Protein AF-A0A8T5ZJY7-F1 (afdb_monomer_lite)

Secondary structure (DSSP, 8-state):
---SS-SS-HHHHHHHHTT-----BS-HHHHHHHHHTT---B-HHHHHHHTTS-HHHHHHHHHSS-HHHHHHHHHHHTSHHHHHHHHHHHHHT-

Organism: Escherichia coli (NCBI:txid562)

Structure (mmCIF, N/CA/C/O backbone):
data_AF-A0A8T5ZJY7-F1
#
_entry.id   AF-A0A8T5ZJY7-F1
#
loop_
_atom_site.group_PDB
_atom_site.id
_atom_site.type_symbol
_atom_site.label_atom_id
_atom_site.label_alt_id
_atom_site.label_comp_id
_atom_site.label_asym_id
_atom_site.label_entity_id
_atom_site.label_seq_id
_atom_site.pdbx_PDB_ins_code
_atom_site.Cartn_x
_atom_site.Cartn_y
_atom_site.Cartn_z
_atom_site.occupancy
_atom_site.B_iso_or_equiv
_atom_site.auth_seq_id
_atom_site.auth_comp_id
_atom_site.auth_asym_id
_atom_site.auth_atom_id
_atom_site.pdbx_PDB_model_num
ATOM 1 N N . PHE A 1 1 ? -8.007 6.435 -1.938 1.00 86.81 1 PHE A N 1
ATOM 2 C CA . PHE A 1 1 ? -7.767 6.774 -3.353 1.00 86.81 1 PHE A CA 1
ATOM 3 C C . PHE A 1 1 ? -8.788 6.069 -4.220 1.00 86.81 1 PHE A C 1
ATOM 5 O O . PHE A 1 1 ? -8.862 4.851 -4.159 1.00 86.81 1 PHE A O 1
ATOM 12 N N . SER A 1 2 ? -9.594 6.813 -4.973 1.00 85.25 2 SER A N 1
ATOM 13 C CA . SER A 1 2 ? -10.716 6.260 -5.745 1.00 85.25 2 SER A CA 1
ATOM 14 C C . SER A 1 2 ? -10.620 6.526 -7.249 1.00 85.25 2 SER A C 1
ATOM 16 O O . SER A 1 2 ? -11.630 6.702 -7.929 1.00 85.25 2 SER A O 1
ATOM 18 N N . SER A 1 3 ? -9.393 6.607 -7.778 1.00 81.81 3 SER A N 1
ATOM 19 C CA . SER A 1 3 ? -9.202 6.864 -9.206 1.00 81.81 3 SER A CA 1
ATOM 20 C C . SER A 1 3 ? -9.741 5.704 -10.042 1.00 81.81 3 SER A C 1
ATOM 22 O O . SER A 1 3 ? -9.414 4.546 -9.788 1.00 81.81 3 SER A O 1
ATOM 24 N N . ARG A 1 4 ? -10.542 6.032 -11.062 1.00 72.88 4 ARG A N 1
ATOM 25 C CA . ARG A 1 4 ? -11.042 5.073 -12.061 1.00 72.88 4 ARG A CA 1
ATOM 26 C C . ARG A 1 4 ? -10.039 4.827 -13.186 1.00 72.88 4 ARG A C 1
ATOM 28 O O . ARG A 1 4 ? -10.087 3.779 -13.816 1.00 72.88 4 ARG A O 1
ATOM 35 N N . VAL A 1 5 ? -9.159 5.794 -13.443 1.00 74.94 5 VAL A N 1
ATOM 36 C CA . VAL A 1 5 ? -8.137 5.726 -14.492 1.00 74.94 5 VAL A CA 1
ATOM 37 C C . VAL A 1 5 ? -6.854 6.321 -13.930 1.00 74.94 5 VAL A C 1
ATOM 39 O O . VAL A 1 5 ? -6.755 7.527 -13.718 1.00 74.94 5 VAL A O 1
ATOM 42 N N . ASP A 1 6 ? -5.888 5.456 -13.650 1.00 79.56 6 ASP A N 1
ATOM 43 C CA . ASP A 1 6 ? -4.539 5.831 -13.247 1.00 79.56 6 ASP A CA 1
ATOM 44 C C . ASP A 1 6 ? -3.575 4.824 -13.877 1.00 79.56 6 ASP A C 1
ATOM 46 O O . ASP A 1 6 ? -3.802 3.619 -13.772 1.00 79.56 6 ASP A O 1
ATOM 50 N N . ASN A 1 7 ? -2.548 5.312 -14.571 1.00 82.19 7 ASN A N 1
ATOM 51 C CA . ASN A 1 7 ? -1.567 4.447 -15.228 1.00 82.19 7 ASN A CA 1
ATOM 52 C C . ASN A 1 7 ? -0.539 3.928 -14.222 1.00 82.19 7 ASN A C 1
ATOM 54 O O . ASN A 1 7 ? -0.083 2.796 -14.333 1.00 82.19 7 ASN A O 1
ATOM 58 N N . TYR A 1 8 ? -0.177 4.761 -13.244 1.00 85.56 8 TYR A N 1
ATOM 59 C CA . TYR A 1 8 ? 0.689 4.378 -12.141 1.00 85.56 8 TYR A CA 1
ATOM 60 C C . TYR A 1 8 ? 0.517 5.395 -11.005 1.00 85.56 8 TYR A C 1
ATOM 62 O O . TYR A 1 8 ? 1.007 6.525 -11.115 1.00 85.56 8 TYR A O 1
ATOM 70 N N . PRO A 1 9 ? -0.173 5.034 -9.911 1.00 89.19 9 PRO A N 1
ATOM 71 C CA . PRO A 1 9 ? -0.604 6.009 -8.925 1.00 89.19 9 PRO A CA 1
ATOM 72 C C . PRO A 1 9 ? 0.554 6.458 -8.026 1.00 89.19 9 PRO A C 1
ATOM 74 O O . PRO A 1 9 ? 0.772 5.915 -6.941 1.00 89.19 9 PRO A O 1
ATOM 77 N N . LEU A 1 10 ? 1.279 7.497 -8.446 1.00 91.50 10 LEU A N 1
ATOM 78 C CA . LEU A 1 10 ? 2.431 8.023 -7.704 1.00 91.50 10 LEU A CA 1
ATOM 79 C C . LEU A 1 10 ? 2.073 8.454 -6.279 1.00 91.50 10 LEU A C 1
ATOM 81 O O . LEU A 1 10 ? 2.869 8.243 -5.374 1.00 91.50 10 LEU A O 1
ATOM 85 N N . ILE A 1 11 ? 0.852 8.942 -6.043 1.00 93.31 11 ILE A N 1
ATOM 86 C CA . ILE A 1 11 ? 0.418 9.329 -4.694 1.00 93.31 11 ILE A CA 1
ATOM 87 C C . ILE A 1 11 ? 0.294 8.105 -3.766 1.00 93.31 11 ILE A C 1
ATOM 89 O O . ILE A 1 11 ? 0.607 8.192 -2.577 1.00 93.31 11 ILE A O 1
ATOM 93 N N . LEU A 1 12 ? -0.119 6.938 -4.289 1.00 94.50 12 LEU A N 1
ATOM 94 C CA . LEU A 1 12 ? -0.074 5.700 -3.504 1.00 94.50 12 LEU A CA 1
ATOM 95 C C . LEU A 1 12 ? 1.379 5.345 -3.178 1.00 94.50 12 LEU A C 1
ATOM 97 O O . LEU A 1 12 ? 1.691 5.063 -2.025 1.00 94.50 12 LEU A O 1
ATOM 101 N N . CYS A 1 13 ? 2.263 5.397 -4.174 1.00 94.06 13 CYS A N 1
ATOM 102 C CA . CYS A 1 13 ? 3.684 5.100 -4.003 1.00 94.06 13 CYS A CA 1
ATOM 103 C C . CYS A 1 13 ? 4.356 6.036 -2.982 1.00 94.06 13 CYS A C 1
ATOM 105 O O . CYS A 1 13 ? 5.133 5.572 -2.154 1.00 94.06 13 CYS A O 1
ATOM 107 N N . GLU A 1 14 ? 4.028 7.329 -2.982 1.00 94.69 14 GLU A N 1
ATOM 108 C CA . GLU A 1 14 ? 4.523 8.315 -2.012 1.00 94.69 14 GLU A CA 1
ATOM 109 C C . GLU A 1 14 ? 4.089 7.982 -0.582 1.00 94.69 14 GLU A C 1
ATOM 111 O O . GLU A 1 14 ? 4.909 7.971 0.333 1.00 94.69 14 GLU A O 1
ATOM 116 N N . ALA A 1 15 ? 2.812 7.654 -0.373 1.00 96.56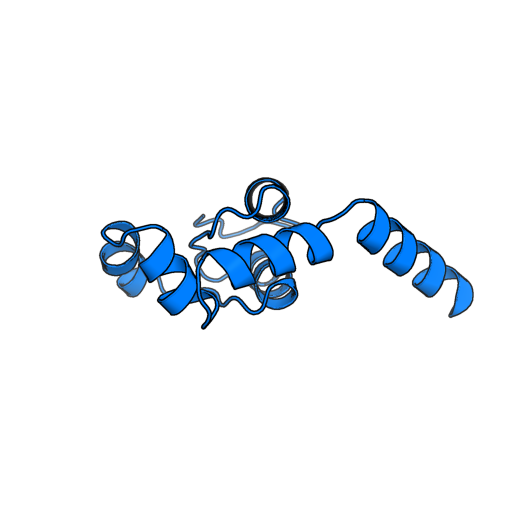 15 ALA A N 1
ATOM 117 C CA . ALA A 1 15 ? 2.322 7.266 0.947 1.00 96.56 15 ALA A 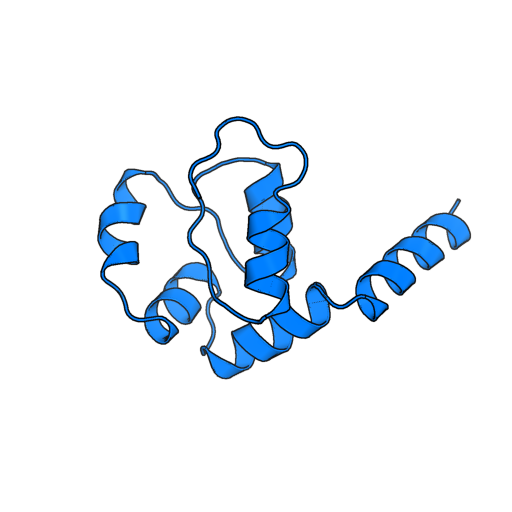CA 1
ATOM 118 C C . ALA A 1 15 ? 2.958 5.947 1.430 1.00 96.56 15 ALA A C 1
ATOM 120 O O . ALA A 1 15 ? 3.352 5.817 2.594 1.00 96.56 15 ALA A O 1
ATOM 121 N N . LEU A 1 16 ? 3.105 4.976 0.527 1.00 96.38 16 LEU A N 1
ATOM 122 C CA . LEU A 1 16 ? 3.714 3.682 0.821 1.00 96.38 16 LEU A CA 1
ATOM 123 C C . LEU A 1 16 ? 5.222 3.799 1.098 1.00 96.38 16 LEU A C 1
ATOM 125 O O . LEU A 1 16 ? 5.720 3.097 1.983 1.00 96.38 16 LEU A O 1
ATOM 129 N N . SER A 1 17 ? 5.936 4.708 0.427 1.00 95.88 17 SER A N 1
ATOM 130 C CA . SER A 1 17 ? 7.379 4.922 0.617 1.00 95.88 17 SER A CA 1
ATOM 131 C C . SER A 1 17 ? 7.730 5.549 1.967 1.00 95.88 17 SER A C 1
ATOM 133 O O . SER A 1 17 ? 8.841 5.360 2.454 1.00 95.88 17 SER A O 1
ATOM 135 N N . ILE A 1 18 ? 6.778 6.215 2.631 1.00 95.69 18 ILE A N 1
ATOM 136 C CA . ILE A 1 18 ? 6.919 6.676 4.024 1.00 95.69 18 ILE A CA 1
ATOM 137 C C . ILE A 1 18 ? 6.302 5.704 5.046 1.00 95.69 18 ILE A C 1
ATOM 139 O O . ILE A 1 18 ? 6.333 5.953 6.253 1.00 95.69 18 ILE A O 1
ATOM 143 N N . GLY A 1 19 ? 5.784 4.560 4.589 1.00 96.44 19 GLY A N 1
ATOM 144 C CA . GLY A 1 19 ? 5.205 3.516 5.434 1.00 96.44 19 GLY A CA 1
ATOM 145 C C . GLY A 1 19 ? 3.837 3.876 6.012 1.00 96.44 19 GLY A C 1
ATOM 146 O O . GLY A 1 19 ? 3.525 3.454 7.127 1.00 96.44 19 GLY A O 1
ATOM 147 N N . VAL A 1 20 ? 3.029 4.653 5.285 1.00 97.62 20 VAL A N 1
ATOM 148 C CA . VAL A 1 20 ? 1.647 4.984 5.658 1.00 97.62 20 VAL A CA 1
ATOM 149 C C . VAL A 1 20 ? 0.680 4.028 4.949 1.00 97.62 20 VAL A C 1
ATOM 151 O O . VAL A 1 20 ? 0.734 3.915 3.724 1.00 97.62 20 VAL A O 1
ATOM 154 N N . PRO A 1 21 ? -0.208 3.327 5.683 1.00 97.31 21 PRO A N 1
ATOM 155 C CA . PRO A 1 21 ? -1.176 2.432 5.067 1.00 97.31 21 PRO A CA 1
ATOM 156 C C . PRO A 1 21 ? -2.242 3.246 4.338 1.00 97.31 21 PRO A C 1
ATOM 158 O O . PRO A 1 21 ? -2.704 4.275 4.835 1.00 97.31 21 PRO A O 1
ATOM 161 N N . VAL A 1 22 ? -2.632 2.779 3.155 1.00 96.50 22 VAL A N 1
ATOM 162 C CA . VAL A 1 22 ? -3.575 3.471 2.274 1.00 96.50 22 VAL A CA 1
ATOM 163 C C . VAL A 1 22 ? -4.774 2.590 1.955 1.00 96.50 22 VAL A C 1
ATOM 165 O O . VAL A 1 22 ? -4.666 1.369 1.873 1.00 96.50 22 VAL A O 1
ATOM 168 N N . ILE A 1 23 ? -5.916 3.233 1.735 1.00 97.00 23 ILE A N 1
ATOM 169 C CA . ILE A 1 23 ? -7.133 2.599 1.232 1.00 97.00 23 ILE A CA 1
ATOM 170 C C . ILE A 1 23 ? -7.282 3.019 -0.228 1.00 97.00 23 ILE A C 1
ATOM 172 O O . ILE A 1 23 ? -7.267 4.220 -0.530 1.00 97.00 23 ILE A O 1
ATOM 176 N N . ALA A 1 24 ? -7.434 2.058 -1.136 1.00 95.69 24 ALA A N 1
ATOM 177 C CA . ALA A 1 24 ? -7.713 2.335 -2.539 1.00 95.69 24 ALA A CA 1
ATOM 178 C C . ALA A 1 24 ? -8.848 1.461 -3.072 1.00 95.69 24 ALA A C 1
ATOM 180 O O . ALA A 1 24 ? -8.921 0.274 -2.748 1.00 95.69 24 ALA A O 1
ATOM 181 N N . THR A 1 25 ? -9.721 2.053 -3.885 1.00 94.12 25 THR A N 1
ATOM 182 C CA . THR A 1 25 ? -10.761 1.300 -4.592 1.00 94.12 25 THR A CA 1
ATOM 183 C C . THR A 1 25 ? -10.188 0.614 -5.829 1.00 94.12 25 THR A C 1
ATOM 185 O O . THR A 1 25 ? -9.024 0.811 -6.186 1.00 94.12 25 THR A O 1
ATOM 188 N N . HIS A 1 26 ? -10.990 -0.232 -6.472 1.00 87.56 26 HIS A N 1
ATOM 189 C CA . HIS A 1 26 ? -10.548 -1.035 -7.607 1.00 87.56 26 HIS A CA 1
ATOM 190 C C . HIS A 1 26 ? -10.047 -0.198 -8.799 1.00 87.56 26 HIS A C 1
ATOM 192 O O . HIS A 1 26 ? -10.814 0.489 -9.469 1.00 87.56 26 HIS A O 1
ATOM 198 N N . SER A 1 27 ? -8.754 -0.341 -9.089 1.00 89.31 27 SER A N 1
ATOM 199 C CA . SER A 1 27 ? -8.127 -0.122 -10.394 1.00 89.31 27 SER A CA 1
ATOM 200 C C . SER A 1 27 ? -6.959 -1.105 -10.537 1.00 89.31 27 SER A C 1
ATOM 202 O O . SER A 1 27 ? -6.406 -1.555 -9.525 1.00 89.31 27 SER A O 1
ATOM 204 N N . ASP A 1 28 ? -6.584 -1.470 -11.765 1.00 90.81 28 ASP A N 1
ATOM 205 C CA . ASP A 1 28 ? -5.483 -2.419 -11.984 1.00 90.81 28 ASP A CA 1
ATOM 206 C C . ASP A 1 28 ? -4.156 -1.886 -11.439 1.00 90.81 28 ASP A C 1
ATOM 208 O O . ASP A 1 28 ? -3.474 -2.591 -10.695 1.00 90.81 28 ASP A O 1
ATOM 212 N N . ALA A 1 29 ? -3.857 -0.611 -11.695 1.00 92.25 29 ALA A N 1
ATOM 213 C CA . ALA A 1 29 ? -2.643 0.027 -11.203 1.00 92.25 29 ALA A CA 1
ATOM 214 C C . ALA A 1 29 ? -2.616 0.134 -9.667 1.00 92.25 29 ALA A C 1
ATOM 216 O O . ALA A 1 29 ? -1.587 -0.121 -9.043 1.00 92.25 29 ALA A O 1
ATOM 217 N N . ALA A 1 30 ? -3.748 0.451 -9.019 1.00 93.94 30 ALA A N 1
ATOM 218 C CA . ALA A 1 30 ? -3.809 0.472 -7.557 1.00 93.94 30 ALA A CA 1
ATOM 219 C C . ALA A 1 30 ? -3.633 -0.931 -6.967 1.00 93.94 30 ALA A C 1
ATOM 221 O O . ALA A 1 30 ? -2.953 -1.088 -5.956 1.00 93.94 30 ALA A O 1
ATOM 222 N N . ARG A 1 31 ? -4.217 -1.959 -7.594 1.00 94.19 31 ARG A N 1
ATOM 223 C CA . ARG A 1 31 ? -4.044 -3.349 -7.163 1.00 94.19 31 ARG A CA 1
ATOM 224 C C . ARG A 1 31 ? -2.578 -3.769 -7.229 1.00 94.19 31 ARG A C 1
ATOM 226 O O . ARG A 1 31 ? -2.085 -4.301 -6.240 1.00 94.19 31 ARG A O 1
ATOM 233 N N . GLU A 1 32 ? -1.898 -3.507 -8.340 1.00 93.50 32 GLU A N 1
ATOM 234 C CA . GLU A 1 32 ? -0.482 -3.848 -8.516 1.00 93.50 32 GLU A CA 1
ATOM 235 C C . GLU A 1 32 ? 0.402 -3.169 -7.457 1.00 93.50 32 GLU A C 1
ATOM 237 O O . GLU A 1 32 ? 1.173 -3.830 -6.759 1.00 93.50 32 GLU A O 1
ATOM 242 N N . VAL A 1 33 ? 0.214 -1.861 -7.259 1.00 94.69 33 VAL A N 1
ATOM 243 C CA . VAL A 1 33 ? 0.936 -1.077 -6.247 1.00 94.69 33 VAL A CA 1
ATOM 244 C C . VAL A 1 33 ? 0.665 -1.621 -4.834 1.00 94.69 33 VAL A C 1
ATOM 246 O O . VAL A 1 33 ? 1.588 -1.916 -4.072 1.00 94.69 33 VAL A O 1
ATOM 249 N N . LEU A 1 34 ? -0.589 -1.854 -4.449 1.00 96.00 34 LEU A N 1
ATOM 250 C CA . LEU A 1 34 ? -0.863 -2.383 -3.108 1.00 96.00 34 LEU A CA 1
ATOM 251 C C . LEU A 1 34 ? -0.278 -3.785 -2.895 1.00 96.00 34 LEU A C 1
ATOM 253 O O . LEU A 1 34 ? 0.267 -4.051 -1.820 1.00 96.00 34 LEU A O 1
ATOM 257 N N . GLN A 1 35 ? -0.316 -4.650 -3.910 1.00 95.81 35 GLN A N 1
ATOM 258 C CA . GLN A 1 35 ? 0.203 -6.017 -3.825 1.00 95.81 35 GLN A CA 1
ATOM 259 C C . GLN A 1 35 ? 1.708 -6.078 -3.545 1.00 95.81 35 GLN A C 1
ATOM 261 O O . GLN A 1 35 ? 2.121 -6.959 -2.789 1.00 95.81 35 GLN A O 1
ATOM 266 N N . LYS A 1 36 ? 2.515 -5.119 -4.030 1.00 94.19 36 LYS A N 1
ATOM 267 C CA . LYS A 1 36 ? 3.957 -5.042 -3.700 1.00 94.19 36 LYS A CA 1
ATOM 268 C C . LYS A 1 36 ? 4.230 -4.992 -2.189 1.00 94.19 36 LYS A C 1
ATOM 270 O O . LYS A 1 36 ? 5.239 -5.514 -1.725 1.00 94.19 36 LYS A O 1
ATOM 275 N N . SER A 1 37 ? 3.308 -4.421 -1.409 1.00 94.19 37 SER A N 1
ATOM 276 C CA . SER A 1 37 ? 3.382 -4.363 0.059 1.00 94.19 37 SER A CA 1
ATOM 277 C C . SER A 1 37 ? 2.429 -5.342 0.757 1.00 94.19 37 SER A C 1
ATOM 279 O O . SER A 1 37 ? 2.228 -5.224 1.968 1.00 94.19 37 SER A O 1
ATOM 281 N N . GLY A 1 38 ? 1.838 -6.302 0.036 1.00 95.44 38 GLY A N 1
ATOM 282 C CA . GLY A 1 38 ? 0.883 -7.286 0.566 1.00 95.44 38 GLY A CA 1
ATOM 283 C C . GLY A 1 38 ? -0.529 -6.744 0.818 1.00 95.44 38 GLY A C 1
ATOM 284 O O . GLY A 1 38 ? -1.265 -7.317 1.615 1.00 95.44 38 GLY A O 1
ATOM 285 N N . GLY A 1 39 ? -0.884 -5.618 0.199 1.00 96.44 39 GLY A N 1
ATOM 286 C CA . GLY A 1 39 ? -2.186 -4.967 0.322 1.00 96.44 39 GLY A CA 1
ATOM 287 C C . GLY A 1 39 ? -3.211 -5.427 -0.714 1.00 96.44 39 GLY A C 1
ATOM 288 O O . GLY A 1 39 ? -2.881 -6.099 -1.693 1.00 96.44 39 GLY A O 1
ATOM 289 N N . LYS A 1 40 ? -4.462 -4.999 -0.527 1.00 96.94 40 LYS A N 1
ATOM 290 C CA . LYS A 1 40 ? -5.578 -5.230 -1.458 1.00 96.94 40 LYS A CA 1
ATOM 291 C C . LYS A 1 40 ? -6.374 -3.954 -1.725 1.00 96.94 40 LYS A C 1
ATOM 293 O O . LYS A 1 40 ? -6.462 -3.082 -0.863 1.00 96.94 40 LYS A O 1
ATOM 298 N N . THR A 1 41 ? -6.981 -3.869 -2.905 1.00 96.06 41 THR A N 1
ATOM 299 C CA . THR A 1 41 ? -8.036 -2.883 -3.172 1.00 96.06 41 THR A CA 1
ATOM 300 C C . THR A 1 41 ? -9.350 -3.328 -2.535 1.00 96.06 41 THR A C 1
ATOM 302 O O . THR A 1 41 ? -9.527 -4.507 -2.219 1.00 96.06 41 THR A O 1
ATOM 305 N N . VAL A 1 42 ? -10.250 -2.373 -2.322 1.00 96.00 42 VAL A N 1
ATOM 306 C CA . VAL A 1 42 ? -11.550 -2.593 -1.675 1.00 96.00 42 VAL A CA 1
ATOM 307 C C . VAL A 1 42 ? -12.692 -2.045 -2.527 1.00 96.00 42 VAL A C 1
ATOM 309 O O . VAL A 1 42 ? -12.480 -1.201 -3.403 1.00 96.00 42 VAL A O 1
ATOM 312 N N . SER A 1 43 ? -13.901 -2.520 -2.263 1.00 94.12 43 SER A N 1
ATOM 313 C CA . SER A 1 43 ? -15.125 -1.988 -2.865 1.00 94.12 43 SER A CA 1
ATOM 314 C C . SER A 1 43 ? -15.470 -0.601 -2.310 1.00 94.12 43 SER A C 1
ATOM 316 O O . SER A 1 43 ? -14.972 -0.204 -1.253 1.00 94.12 43 SER A O 1
ATOM 318 N N . GLU A 1 44 ? -16.312 0.162 -3.014 1.00 91.38 44 GLU A N 1
ATOM 319 C CA . GLU A 1 44 ? -16.745 1.489 -2.547 1.00 91.38 44 GLU A CA 1
ATOM 320 C C . GLU A 1 44 ? -17.533 1.390 -1.227 1.00 91.38 44 GLU A C 1
ATOM 322 O O . GLU A 1 44 ? -17.399 2.252 -0.357 1.00 91.38 44 GLU A O 1
ATOM 327 N N . GLU A 1 45 ? -18.284 0.303 -1.039 1.00 92.06 45 GLU A N 1
ATOM 328 C CA . GLU A 1 45 ? -19.071 0.023 0.161 1.00 92.06 45 GLU A CA 1
ATOM 329 C C . GLU A 1 45 ? -18.190 -0.198 1.402 1.00 92.06 45 GLU A C 1
ATOM 331 O O . GLU A 1 45 ? -18.527 0.250 2.501 1.00 92.06 45 GLU A O 1
ATOM 336 N N . GLU A 1 46 ? -17.035 -0.847 1.235 1.00 94.00 46 GLU A N 1
ATOM 337 C CA . GLU A 1 46 ? -16.086 -1.111 2.324 1.00 94.00 46 GLU A CA 1
ATOM 338 C C . GLU A 1 46 ? -15.327 0.152 2.762 1.00 94.00 46 GLU A C 1
ATOM 340 O O . GLU A 1 46 ? -14.932 0.264 3.927 1.00 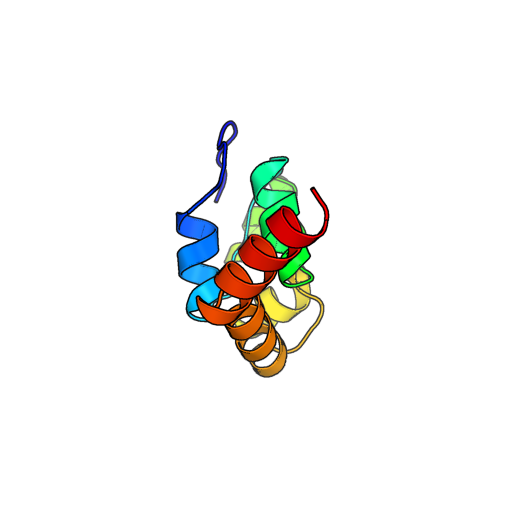94.00 46 GLU A O 1
ATOM 345 N N . VAL A 1 47 ? -15.134 1.129 1.863 1.00 95.12 47 VAL A N 1
ATOM 346 C CA . VAL A 1 47 ? -14.332 2.335 2.146 1.00 95.12 47 VAL A CA 1
ATOM 347 C C . VAL A 1 47 ? -14.857 3.078 3.366 1.00 95.12 47 VAL A C 1
ATOM 349 O O . VAL A 1 47 ? -14.062 3.454 4.226 1.00 95.12 47 VAL A O 1
ATOM 352 N N . LEU A 1 48 ? -16.176 3.274 3.468 1.00 93.50 48 LEU A N 1
ATOM 353 C CA . LEU A 1 48 ? -16.778 4.050 4.558 1.00 93.50 48 LEU A CA 1
ATOM 354 C C . LEU A 1 48 ? -16.509 3.440 5.935 1.00 93.50 48 LEU A C 1
ATOM 356 O O . LEU A 1 48 ? -16.364 4.183 6.902 1.00 93.50 48 LEU A O 1
ATOM 360 N N . GLN A 1 49 ? -16.412 2.113 6.025 1.00 95.19 49 GLN A N 1
ATOM 361 C CA . GLN A 1 49 ? -16.072 1.431 7.272 1.00 95.19 49 GLN A CA 1
ATOM 362 C C . GLN A 1 49 ? -14.580 1.579 7.583 1.00 95.19 49 GLN A C 1
ATOM 364 O O . GLN A 1 49 ? -14.200 1.895 8.707 1.00 95.19 49 GLN A O 1
ATOM 369 N N . LEU A 1 50 ? -13.730 1.411 6.569 1.00 96.50 50 LEU A N 1
ATOM 370 C CA . LEU A 1 50 ? -12.276 1.420 6.720 1.00 96.50 50 LEU A CA 1
ATOM 371 C C . LEU A 1 50 ? -11.709 2.801 7.071 1.00 96.50 50 LEU A C 1
ATOM 373 O O . LEU A 1 50 ? -10.738 2.882 7.816 1.00 96.50 50 LEU A O 1
ATOM 377 N N . VAL A 1 51 ? -12.300 3.893 6.574 1.00 94.81 51 VAL A N 1
ATOM 378 C CA . VAL A 1 51 ? -11.824 5.261 6.874 1.00 94.81 51 VAL A CA 1
ATOM 379 C C . VAL A 1 51 ? -12.062 5.687 8.325 1.00 94.81 51 VAL A C 1
ATOM 381 O O . VAL A 1 51 ? -11.454 6.656 8.770 1.00 94.81 51 VAL A O 1
ATOM 384 N N . GLN A 1 52 ? -12.930 4.982 9.057 1.00 96.12 52 GLN A N 1
ATOM 385 C CA . GLN A 1 52 ? -13.165 5.222 10.487 1.00 96.12 52 GLN A CA 1
ATOM 386 C C . GLN A 1 52 ? -12.114 4.544 11.374 1.00 96.12 52 GLN A C 1
ATOM 388 O O . GLN A 1 52 ? -12.033 4.836 12.566 1.00 96.12 52 GLN A O 1
ATOM 393 N N . LEU A 1 53 ? -11.326 3.628 10.809 1.00 97.62 53 LEU A N 1
ATOM 394 C CA . LEU A 1 53 ? -10.331 2.860 11.538 1.00 97.62 53 LEU A CA 1
ATOM 395 C C . LEU A 1 53 ? -9.058 3.674 11.786 1.00 97.62 53 LEU A C 1
ATOM 397 O O . LEU A 1 53 ? -8.667 4.553 11.014 1.00 97.62 53 LEU A O 1
ATOM 401 N N . SER A 1 54 ? -8.354 3.329 12.858 1.00 98.00 54 SER A N 1
ATOM 402 C CA . SER A 1 54 ? -7.013 3.839 13.125 1.00 98.00 54 SER A CA 1
ATOM 403 C C . SER A 1 54 ? -5.983 3.264 12.142 1.00 98.00 54 SER A C 1
ATOM 405 O O . SER A 1 54 ? -6.179 2.214 11.532 1.00 98.00 54 SER A O 1
ATOM 407 N N . LYS A 1 55 ? -4.818 3.916 12.003 1.00 97.06 55 LYS A N 1
ATOM 408 C CA . LYS A 1 55 ? -3.745 3.434 11.107 1.00 97.06 55 LYS A CA 1
ATOM 409 C C . LYS A 1 55 ? -3.336 1.969 11.360 1.00 97.06 55 LYS A C 1
ATOM 411 O O . LYS A 1 55 ? -3.167 1.256 10.372 1.00 97.06 55 LYS A O 1
ATOM 416 N N . PRO A 1 56 ? -3.171 1.490 12.613 1.00 98.19 56 PRO A N 1
ATOM 417 C CA . PRO A 1 56 ? -2.888 0.077 12.866 1.00 98.19 56 PRO A CA 1
ATOM 418 C C . PRO A 1 56 ? -3.991 -0.869 12.397 1.00 98.19 56 PRO A C 1
ATOM 420 O O . PRO A 1 56 ? -3.695 -1.918 11.832 1.00 98.19 56 PRO A O 1
ATOM 423 N N . GLU A 1 57 ? -5.251 -0.486 12.578 1.00 98.25 57 GLU A N 1
ATOM 424 C CA . GLU A 1 57 ? -6.393 -1.282 12.129 1.00 98.25 57 GLU A CA 1
ATOM 425 C C . GLU A 1 57 ? -6.485 -1.313 10.600 1.00 98.25 57 GLU A C 1
ATOM 427 O O . GLU A 1 57 ? -6.737 -2.371 10.031 1.00 98.25 57 GLU A O 1
ATOM 432 N N . ILE A 1 58 ? -6.184 -0.203 9.914 1.00 98.12 58 ILE A N 1
ATOM 433 C CA . ILE A 1 58 ? -6.082 -0.172 8.446 1.00 98.12 58 ILE A CA 1
ATOM 434 C C . ILE A 1 58 ? -4.930 -1.065 7.966 1.00 98.12 58 ILE A C 1
ATOM 436 O O . ILE A 1 58 ? -5.105 -1.828 7.016 1.00 98.12 58 ILE A O 1
ATOM 440 N N . ALA A 1 59 ? -3.761 -1.009 8.618 1.00 98.19 59 ALA A N 1
ATOM 441 C CA . ALA A 1 59 ? -2.632 -1.881 8.286 1.00 98.19 59 ALA A CA 1
ATOM 442 C C . ALA A 1 59 ? -3.026 -3.365 8.388 1.00 98.19 59 ALA A C 1
ATOM 444 O O . ALA A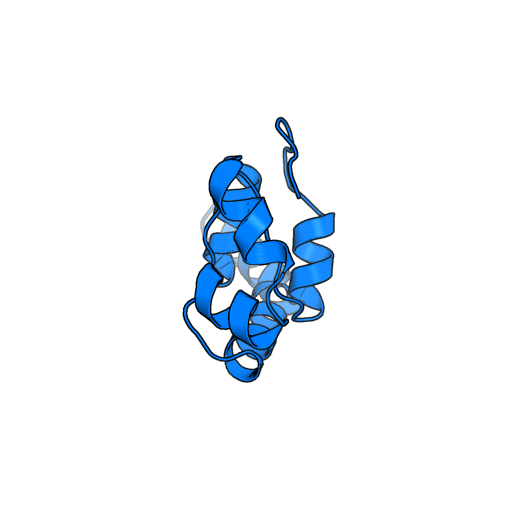 1 59 ? -2.760 -4.141 7.470 1.00 98.19 59 ALA A O 1
ATOM 445 N N . GLN A 1 60 ? -3.759 -3.736 9.438 1.00 98.06 60 GLN A N 1
ATOM 446 C CA . GLN A 1 60 ? -4.265 -5.094 9.600 1.00 98.06 60 GLN A CA 1
ATOM 447 C C . GLN A 1 60 ? -5.333 -5.452 8.553 1.00 98.06 60 GLN A C 1
ATOM 449 O O . GLN A 1 60 ? -5.255 -6.516 7.940 1.00 98.06 60 GLN A O 1
ATOM 454 N N . ALA A 1 61 ? -6.319 -4.582 8.324 1.00 97.75 61 ALA A N 1
ATOM 455 C CA . ALA A 1 61 ? -7.456 -4.854 7.444 1.00 97.75 61 ALA A CA 1
ATOM 456 C C . ALA A 1 61 ? -7.069 -4.935 5.957 1.00 97.75 61 ALA A C 1
ATOM 458 O O . ALA A 1 61 ? -7.635 -5.736 5.207 1.00 97.75 61 ALA A O 1
ATOM 459 N N . ILE A 1 62 ? -6.106 -4.112 5.530 1.00 97.75 62 ILE A N 1
ATOM 460 C CA . ILE A 1 62 ? -5.687 -4.006 4.128 1.00 97.75 62 ILE A CA 1
ATOM 461 C C . ILE A 1 62 ? -4.442 -4.840 3.833 1.00 97.75 62 ILE A C 1
ATOM 463 O O . ILE A 1 62 ? -4.394 -5.473 2.784 1.00 97.75 62 ILE A O 1
ATOM 467 N N . PHE A 1 63 ? -3.457 -4.860 4.736 1.00 97.62 63 PHE A N 1
ATOM 468 C CA . PHE A 1 63 ? -2.135 -5.462 4.499 1.00 97.62 63 PHE A CA 1
ATOM 469 C C . PHE A 1 63 ? -1.863 -6.717 5.345 1.00 97.62 63 PHE A C 1
ATOM 471 O O . PHE A 1 63 ? -0.777 -7.300 5.245 1.00 97.62 63 PHE A O 1
ATOM 478 N N . GLY A 1 64 ? -2.826 -7.129 6.181 1.00 97.62 64 GLY A N 1
ATOM 479 C CA . GLY A 1 64 ? -2.801 -8.394 6.919 1.00 97.62 64 GLY A CA 1
ATOM 480 C C . GLY A 1 64 ? -1.723 -8.494 7.999 1.00 97.62 64 GLY A C 1
ATOM 481 O O . GLY A 1 64 ? -1.324 -9.601 8.344 1.00 97.62 64 GLY A O 1
ATOM 482 N N . THR A 1 65 ? -1.206 -7.371 8.496 1.00 97.94 65 THR A N 1
ATOM 483 C CA . THR A 1 65 ? -0.023 -7.332 9.371 1.00 97.94 65 THR A CA 1
ATOM 484 C C . THR A 1 65 ? -0.081 -6.127 10.310 1.00 97.94 65 THR A C 1
ATOM 486 O O . THR A 1 65 ? -0.917 -5.235 10.143 1.00 97.94 65 THR A O 1
ATOM 489 N N . THR A 1 66 ? 0.815 -6.073 11.297 1.00 98.25 66 THR A N 1
ATOM 490 C CA . THR A 1 66 ? 0.897 -4.928 12.210 1.00 98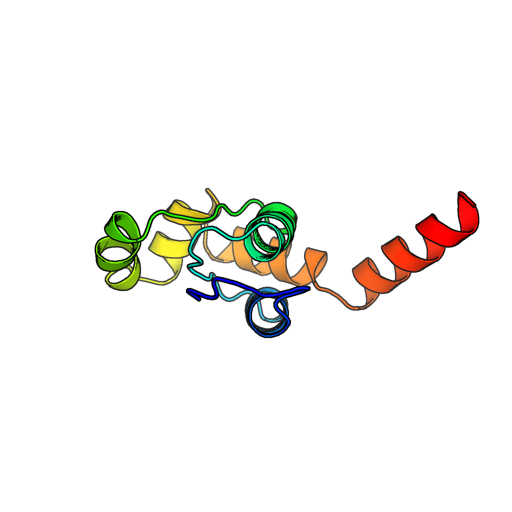.25 66 THR A CA 1
ATOM 491 C C . THR A 1 66 ? 1.373 -3.664 11.488 1.00 98.25 66 TH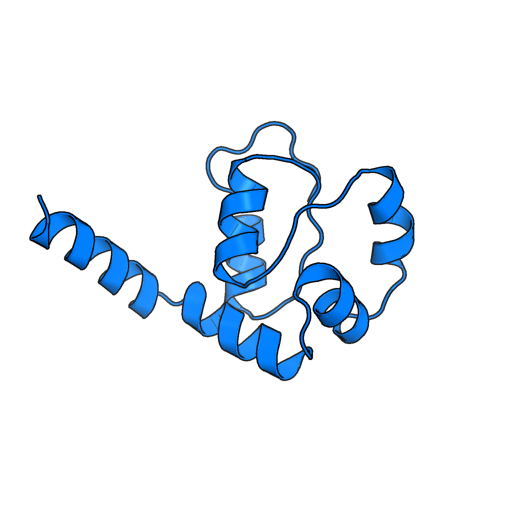R A C 1
ATOM 493 O O . THR A 1 66 ? 2.044 -3.730 10.458 1.00 98.25 66 THR A O 1
ATOM 496 N N . LEU A 1 67 ? 1.091 -2.481 12.052 1.00 98.31 67 LEU A N 1
ATOM 497 C CA . LEU A 1 67 ? 1.571 -1.215 11.480 1.00 98.31 67 LEU A CA 1
ATOM 498 C C . LEU A 1 67 ? 3.097 -1.191 11.328 1.00 98.31 67 LEU A C 1
ATOM 500 O O . LEU A 1 67 ? 3.593 -0.709 10.319 1.00 98.31 67 LEU A O 1
ATOM 504 N N . ALA A 1 68 ? 3.836 -1.712 12.310 1.00 98.25 68 ALA A N 1
ATOM 505 C CA . ALA A 1 68 ? 5.296 -1.700 12.290 1.00 98.25 68 ALA A CA 1
ATOM 506 C C . ALA A 1 68 ? 5.863 -2.565 11.152 1.00 98.25 68 ALA A C 1
ATOM 508 O O . ALA A 1 68 ? 6.694 -2.090 10.375 1.00 98.25 68 ALA A O 1
ATOM 509 N N . GLU A 1 69 ? 5.371 -3.800 11.023 1.00 98.06 69 GLU A N 1
ATOM 510 C CA . GLU A 1 69 ? 5.763 -4.731 9.959 1.00 98.06 69 GLU A CA 1
ATOM 511 C C . GLU A 1 69 ? 5.373 -4.198 8.580 1.00 98.06 69 GLU A C 1
ATOM 513 O O . GLU A 1 69 ? 6.199 -4.184 7.664 1.00 98.06 69 GLU A O 1
ATOM 518 N N . PHE A 1 70 ? 4.146 -3.683 8.442 1.00 98.31 70 PHE A N 1
ATOM 519 C CA . PHE A 1 70 ? 3.698 -3.018 7.224 1.00 98.31 70 PHE A CA 1
ATOM 520 C C . PHE A 1 70 ? 4.616 -1.844 6.870 1.00 98.31 70 PHE A C 1
ATOM 522 O O . PHE A 1 70 ? 5.115 -1.780 5.749 1.00 98.31 70 PHE A O 1
ATOM 529 N N . SER A 1 71 ? 4.867 -0.922 7.805 1.00 97.94 71 SER A N 1
ATOM 530 C CA . SER A 1 71 ? 5.670 0.270 7.534 1.00 97.94 71 SER A CA 1
ATOM 531 C C . SER A 1 71 ? 7.094 -0.101 7.123 1.00 97.94 71 SER A C 1
ATOM 533 O O . SER A 1 71 ? 7.646 0.531 6.226 1.00 97.94 71 SER A O 1
ATOM 535 N N . GLN A 1 72 ? 7.697 -1.121 7.740 1.00 97.81 72 GLN A N 1
ATOM 536 C CA . GLN A 1 72 ? 9.020 -1.610 7.347 1.00 97.81 72 GLN A CA 1
ATOM 537 C C . GLN A 1 72 ? 9.000 -2.218 5.940 1.00 97.81 72 GLN A C 1
ATOM 539 O O . GLN A 1 72 ? 9.802 -1.815 5.096 1.00 97.81 72 GLN A O 1
ATOM 544 N N . ARG A 1 73 ? 8.071 -3.145 5.676 1.00 97.31 73 ARG A N 1
ATOM 545 C CA . ARG A 1 73 ? 7.927 -3.823 4.379 1.00 97.31 73 ARG A CA 1
ATOM 546 C C . ARG A 1 73 ? 7.662 -2.831 3.252 1.00 97.31 73 ARG A C 1
ATOM 548 O O . ARG A 1 73 ? 8.308 -2.890 2.213 1.00 97.31 73 ARG A O 1
ATOM 555 N N . SER A 1 74 ? 6.753 -1.891 3.486 1.00 97.31 74 SER A N 1
ATOM 556 C CA . SER A 1 74 ? 6.362 -0.882 2.509 1.00 97.31 74 SER A CA 1
ATOM 557 C C . SER A 1 74 ? 7.511 0.065 2.170 1.00 97.31 74 SER A C 1
ATOM 559 O O . SER A 1 74 ? 7.767 0.316 0.996 1.00 97.31 74 SER A O 1
ATOM 561 N N . ARG A 1 75 ? 8.277 0.524 3.168 1.00 97.25 75 ARG A N 1
ATOM 562 C CA . ARG A 1 75 ? 9.476 1.338 2.912 1.00 97.25 75 ARG A CA 1
ATOM 563 C C . ARG A 1 75 ? 10.527 0.596 2.092 1.00 97.25 75 ARG A C 1
ATOM 565 O O . ARG A 1 75 ? 11.163 1.215 1.249 1.00 97.25 75 ARG A O 1
ATOM 572 N N . ALA A 1 76 ? 10.712 -0.702 2.331 1.00 96.25 76 ALA A N 1
ATOM 573 C CA . ALA A 1 76 ? 11.652 -1.508 1.556 1.00 96.25 76 ALA A CA 1
ATOM 574 C C . ALA A 1 76 ? 11.186 -1.660 0.098 1.00 96.25 76 ALA A C 1
ATOM 576 O O . ALA A 1 76 ? 11.947 -1.351 -0.818 1.00 96.25 76 ALA A O 1
ATOM 577 N N . ALA A 1 77 ? 9.919 -2.038 -0.105 1.00 95.12 77 ALA A N 1
ATOM 578 C CA . ALA A 1 77 ? 9.322 -2.257 -1.424 1.00 95.12 77 ALA A CA 1
ATOM 579 C C . ALA A 1 77 ? 9.303 -0.996 -2.308 1.00 95.12 77 ALA A C 1
ATOM 581 O O . ALA A 1 77 ? 9.434 -1.093 -3.523 1.00 95.12 77 ALA A O 1
ATOM 582 N N . TYR A 1 78 ? 9.169 0.185 -1.697 1.00 94.62 78 TYR A N 1
ATOM 583 C CA . TYR A 1 78 ? 9.131 1.482 -2.382 1.00 94.62 78 TYR A CA 1
ATOM 584 C C . TYR A 1 78 ? 10.416 2.300 -2.210 1.00 94.62 78 TYR A C 1
ATOM 586 O O . TYR A 1 78 ? 10.416 3.519 -2.386 1.00 94.62 78 TYR A O 1
ATOM 594 N N . SER A 1 79 ? 11.518 1.645 -1.842 1.00 91.94 79 SER A N 1
ATOM 595 C CA . SER A 1 79 ? 12.821 2.297 -1.735 1.00 91.94 79 SER A CA 1
ATOM 596 C C . SER A 1 79 ? 13.441 2.529 -3.112 1.00 91.94 79 SER A C 1
ATOM 598 O O . SER A 1 79 ? 13.272 1.732 -4.035 1.00 91.94 79 SER A O 1
ATOM 600 N N . GLY A 1 80 ? 14.248 3.587 -3.236 1.00 88.56 80 GLY A N 1
ATOM 601 C CA . GLY A 1 80 ? 15.036 3.814 -4.451 1.00 88.56 80 GLY A CA 1
ATOM 602 C C . GLY A 1 80 ? 15.994 2.657 -4.762 1.00 88.56 80 GLY A C 1
ATOM 603 O O . GLY A 1 80 ? 16.234 2.369 -5.929 1.00 88.56 80 GLY A O 1
ATOM 604 N N . GLN A 1 81 ? 16.487 1.952 -3.735 1.00 90.88 81 GLN A N 1
ATOM 605 C CA . GLN A 1 81 ? 17.307 0.753 -3.913 1.00 90.88 81 GLN A CA 1
ATOM 606 C C . GLN A 1 81 ? 16.520 -0.360 -4.616 1.00 90.88 81 GLN A C 1
ATOM 608 O O . GLN A 1 81 ? 16.970 -0.847 -5.648 1.00 90.88 81 GLN A O 1
ATOM 613 N N . GLN A 1 82 ? 15.332 -0.708 -4.113 1.00 92.44 82 GLN A N 1
ATOM 614 C CA . GLN A 1 82 ? 14.478 -1.726 -4.730 1.00 92.44 82 GLN A CA 1
ATOM 615 C C . GLN A 1 82 ? 14.112 -1.355 -6.176 1.00 92.44 82 GLN A C 1
ATOM 617 O O . GLN A 1 82 ? 14.155 -2.206 -7.060 1.00 92.44 82 GLN A O 1
ATOM 622 N N . MET A 1 83 ? 13.802 -0.079 -6.444 1.00 89.06 83 MET A N 1
ATOM 623 C CA . MET A 1 83 ? 13.509 0.385 -7.808 1.00 89.06 83 MET A CA 1
ATOM 624 C C . MET A 1 83 ? 14.707 0.212 -8.753 1.00 89.06 83 MET A C 1
ATOM 626 O O . MET A 1 83 ? 14.531 -0.196 -9.900 1.00 89.06 83 MET A O 1
ATOM 630 N N . LEU A 1 84 ? 15.925 0.506 -8.286 1.00 92.44 84 LEU A N 1
ATOM 631 C CA . LEU A 1 84 ? 17.146 0.297 -9.068 1.00 92.44 84 LEU A CA 1
ATOM 632 C C . LEU A 1 84 ? 17.415 -1.189 -9.315 1.00 92.44 84 LEU A C 1
ATOM 634 O O . LEU A 1 84 ? 17.789 -1.555 -10.426 1.00 92.44 84 LEU A O 1
ATOM 638 N N . GLU A 1 85 ? 17.206 -2.041 -8.312 1.00 91.75 85 GLU A N 1
ATOM 639 C CA . GLU A 1 85 ? 17.356 -3.492 -8.444 1.00 91.75 85 GLU A CA 1
ATOM 640 C C . GLU A 1 85 ? 16.369 -4.066 -9.472 1.00 91.75 85 GLU A C 1
ATOM 642 O O . GLU A 1 85 ? 16.781 -4.808 -10.363 1.00 91.75 85 GLU A O 1
ATOM 647 N N . GLU A 1 86 ? 15.090 -3.671 -9.423 1.00 89.12 86 GLU A N 1
ATOM 648 C CA . GLU A 1 86 ? 14.085 -4.046 -10.432 1.00 89.12 86 GLU A CA 1
ATOM 649 C C . GLU A 1 86 ? 14.501 -3.591 -11.842 1.00 89.12 86 GLU A C 1
ATOM 651 O O . GLU A 1 86 ? 14.434 -4.374 -12.793 1.00 89.12 86 GLU A O 1
ATOM 656 N N . TYR A 1 87 ? 14.989 -2.352 -11.974 1.00 91.75 87 TYR A N 1
ATOM 657 C CA . TYR A 1 87 ? 15.439 -1.797 -13.250 1.00 91.75 87 TYR A CA 1
ATOM 658 C C . TYR A 1 87 ? 16.642 -2.560 -13.817 1.00 91.75 87 TYR A C 1
ATOM 660 O O . TYR A 1 87 ? 16.623 -2.960 -14.976 1.00 91.75 87 TYR A O 1
ATOM 668 N N . VAL A 1 88 ? 17.678 -2.816 -13.013 1.00 93.69 88 VAL A N 1
ATOM 669 C CA . VAL A 1 88 ? 18.872 -3.560 -13.452 1.00 93.69 88 VAL A CA 1
ATOM 670 C C . VAL A 1 88 ? 18.517 -4.992 -13.846 1.00 93.69 88 VAL A C 1
ATOM 672 O O . VAL A 1 88 ? 18.948 -5.454 -14.904 1.00 93.69 88 VAL A O 1
ATOM 675 N N . ASN A 1 89 ? 17.699 -5.674 -13.040 1.00 92.19 89 ASN A N 1
ATOM 676 C CA . ASN A 1 89 ? 17.257 -7.038 -13.326 1.00 92.19 89 ASN A CA 1
ATOM 677 C C . ASN A 1 89 ? 16.496 -7.126 -14.652 1.00 92.19 89 ASN A C 1
ATOM 679 O O . ASN A 1 89 ? 16.653 -8.102 -15.380 1.00 92.19 89 ASN A O 1
ATOM 683 N N . PHE A 1 90 ? 15.698 -6.114 -14.996 1.00 91.81 90 PHE A N 1
ATOM 684 C CA . PHE A 1 90 ? 15.014 -6.071 -16.285 1.00 91.81 90 PHE A CA 1
ATOM 685 C C . PHE A 1 90 ? 16.005 -6.079 -17.461 1.00 91.81 90 PHE A C 1
ATOM 687 O O . PHE A 1 90 ? 15.863 -6.900 -18.360 1.00 91.81 90 PHE A O 1
ATOM 694 N N . TYR A 1 91 ? 17.051 -5.243 -17.429 1.00 92.81 91 TYR A N 1
ATOM 695 C CA . TYR A 1 91 ? 18.051 -5.193 -18.509 1.00 92.81 91 TYR A CA 1
ATOM 696 C C . TYR A 1 91 ? 18.981 -6.405 -18.559 1.00 92.81 91 TYR A C 1
ATOM 698 O O . TYR A 1 91 ? 19.477 -6.735 -19.629 1.00 92.81 91 TYR A O 1
ATOM 706 N N . GLN A 1 92 ? 19.247 -7.058 -17.428 1.00 89.88 92 GLN A N 1
ATOM 707 C CA . GLN A 1 92 ? 20.061 -8.278 -17.408 1.00 89.88 92 GLN A CA 1
ATOM 708 C C . GLN A 1 92 ? 19.343 -9.487 -18.019 1.00 89.88 92 GLN A C 1
ATOM 710 O O . GLN A 1 92 ? 20.005 -10.422 -18.459 1.00 89.88 92 GLN A O 1
ATOM 715 N N . ASN A 1 93 ? 18.009 -9.469 -18.030 1.00 85.94 93 ASN A N 1
ATOM 716 C CA . ASN A 1 93 ? 17.168 -10.546 -18.554 1.00 85.94 93 ASN A CA 1
ATOM 717 C C . ASN A 1 93 ? 16.579 -10.233 -19.944 1.00 85.94 93 ASN A C 1
ATOM 719 O O . ASN A 1 93 ? 15.672 -10.940 -20.388 1.00 85.94 93 ASN A O 1
ATOM 723 N N . LEU A 1 94 ? 17.067 -9.172 -20.596 1.00 75.44 94 LEU A N 1
ATOM 724 C CA . LEU A 1 94 ? 16.709 -8.759 -21.956 1.00 75.44 94 LEU A CA 1
ATOM 725 C C . LEU A 1 94 ? 17.619 -9.437 -22.987 1.00 75.44 94 LEU A C 1
ATOM 727 O O . LEU A 1 94 ? 17.084 -9.862 -24.034 1.00 75.44 94 LEU A O 1
#

pLDDT: mean 93.43, std 5.26, range [72.88, 98.31]

Foldseek 3Di:
DEDPDDPAPVVLLVCLLQLFQDAYADDPNVQVLQVLLQFHHDHPVCVVVLVVDDRQVSCCVTRVDGSVSSSVSSNVSSDPVVVVVVVVVVVVVD

Sequence (94 aa):
FSSRVDNYPLILCEALSIGVPVIATHSDAAREVLQKSGGKTVSEEEVLQLVQLSKPEIAQAIFGTTLAEFSQRSRAAYSGQQMLEEYVNFYQNL

Radius of gyration: 13.75 Å; chains: 1; bounding box: 39×20×35 Å